Protein AF-A0A7W9LD61-F1 (afdb_monomer)

Structure (mmCIF, N/CA/C/O backbone):
data_AF-A0A7W9LD61-F1
#
_entry.id   AF-A0A7W9LD61-F1
#
loop_
_atom_site.group_PDB
_atom_site.id
_atom_site.type_symbol
_atom_site.label_atom_id
_atom_site.label_alt_id
_atom_site.label_comp_id
_atom_site.label_asym_id
_atom_site.label_entity_id
_atom_site.label_seq_id
_atom_site.pdbx_PDB_ins_code
_atom_site.Cartn_x
_atom_site.Cartn_y
_atom_site.Cartn_z
_atom_site.occupancy
_atom_site.B_iso_or_equiv
_atom_site.auth_seq_id
_atom_site.auth_comp_id
_atom_site.auth_asym_id
_atom_site.auth_atom_id
_atom_site.pdbx_PDB_model_num
ATOM 1 N N . MET A 1 1 ? 6.761 -13.303 -3.399 1.00 46.94 1 MET A N 1
ATOM 2 C CA . MET A 1 1 ? 6.129 -13.014 -2.086 1.00 46.94 1 MET A CA 1
ATOM 3 C C . MET A 1 1 ? 4.848 -12.169 -2.218 1.00 46.94 1 MET A C 1
ATOM 5 O O . MET A 1 1 ? 4.464 -11.476 -1.288 1.00 46.94 1 MET A O 1
ATOM 9 N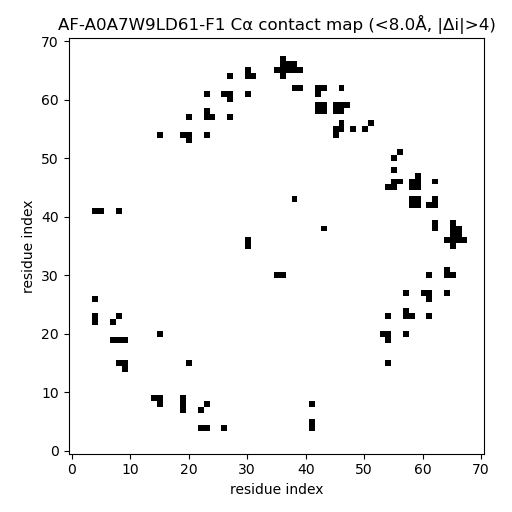 N . THR A 1 2 ? 4.122 -12.256 -3.336 1.00 51.06 2 THR A N 1
ATOM 10 C CA . THR A 1 2 ? 2.924 -11.445 -3.647 1.00 51.06 2 THR A CA 1
ATOM 11 C C . THR A 1 2 ? 1.662 -11.823 -2.853 1.00 51.06 2 THR A C 1
ATOM 13 O O . THR A 1 2 ? 0.662 -11.123 -2.936 1.00 51.06 2 THR A O 1
ATOM 16 N N . GLY A 1 3 ? 1.701 -12.900 -2.059 1.00 55.81 3 GLY A N 1
ATOM 17 C CA . GLY A 1 3 ? 0.534 -13.434 -1.343 1.00 55.81 3 GLY A CA 1
ATOM 18 C C . GLY A 1 3 ? 0.332 -12.947 0.097 1.00 55.81 3 GLY A C 1
ATOM 19 O O . GLY A 1 3 ? -0.715 -13.223 0.666 1.00 55.81 3 GLY A O 1
ATOM 20 N N . LEU A 1 4 ? 1.292 -12.238 0.705 1.00 61.34 4 LEU A N 1
ATOM 21 C CA . LEU A 1 4 ? 1.176 -11.824 2.116 1.00 61.34 4 LEU A CA 1
ATOM 22 C C . LEU A 1 4 ? 0.469 -10.478 2.302 1.00 61.34 4 LEU A C 1
ATOM 24 O O . LEU A 1 4 ? -0.217 -10.284 3.300 1.00 61.34 4 LEU A O 1
ATOM 28 N N . LEU A 1 5 ? 0.590 -9.563 1.339 1.00 60.94 5 LEU A N 1
ATOM 29 C CA . LEU A 1 5 ? -0.054 -8.249 1.412 1.00 60.94 5 LEU A CA 1
ATOM 30 C C . LEU A 1 5 ? -1.589 -8.316 1.459 1.00 60.94 5 LEU A C 1
ATOM 32 O O . LEU A 1 5 ? -2.155 -7.653 2.323 1.00 60.94 5 LEU A O 1
ATOM 36 N N . PRO A 1 6 ? -2.280 -9.120 0.624 1.00 63.72 6 PRO A N 1
ATOM 37 C CA . PRO A 1 6 ? -3.740 -9.222 0.689 1.00 63.72 6 PRO A CA 1
ATOM 38 C C . PRO A 1 6 ? -4.252 -9.789 2.021 1.00 63.72 6 PRO A C 1
ATOM 40 O O . PRO A 1 6 ? -5.377 -9.504 2.406 1.00 63.72 6 PRO A O 1
ATOM 43 N N . VAL A 1 7 ? -3.432 -10.586 2.716 1.00 65.62 7 VAL A N 1
ATOM 44 C CA . VAL A 1 7 ? -3.773 -11.227 3.999 1.00 65.62 7 VAL A CA 1
ATOM 45 C C . VAL A 1 7 ? -3.548 -10.285 5.185 1.00 65.62 7 VAL A C 1
ATOM 47 O O . VAL A 1 7 ? -4.235 -10.390 6.195 1.00 65.62 7 VAL A O 1
ATOM 50 N N . TYR A 1 8 ? -2.590 -9.363 5.067 1.00 64.75 8 TYR A N 1
ATOM 51 C CA . TYR A 1 8 ? -2.197 -8.427 6.126 1.00 64.75 8 TYR A CA 1
ATOM 52 C C . TYR A 1 8 ? -2.736 -7.012 5.941 1.00 64.75 8 TYR A C 1
ATOM 54 O O . TYR A 1 8 ? -2.346 -6.115 6.689 1.00 64.75 8 TYR A O 1
ATOM 62 N N . LEU A 1 9 ? -3.584 -6.783 4.942 1.00 64.38 9 LEU A N 1
ATOM 63 C CA . LEU A 1 9 ? -4.274 -5.515 4.765 1.00 64.38 9 LEU A CA 1
ATOM 64 C C . LEU A 1 9 ? -5.611 -5.546 5.506 1.00 64.38 9 LEU A C 1
ATOM 66 O O . LEU A 1 9 ? -6.287 -6.574 5.496 1.00 64.38 9 LEU A O 1
ATOM 70 N N . PRO A 1 10 ? -5.998 -4.429 6.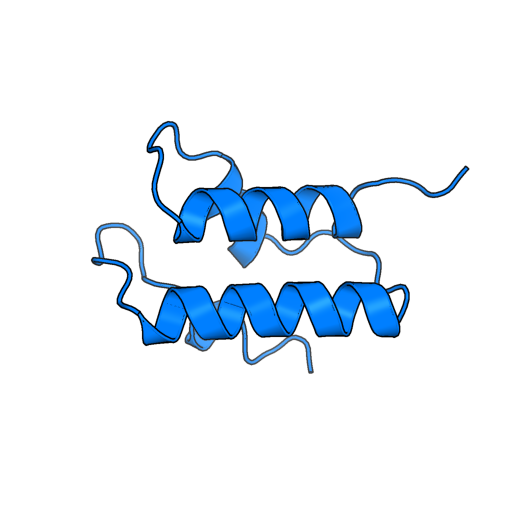149 1.00 64.44 10 PRO A N 1
ATOM 71 C CA . PRO A 1 10 ? -7.257 -4.384 6.869 1.00 64.44 10 PRO A CA 1
ATOM 72 C C . PRO A 1 10 ? -8.402 -4.516 5.865 1.00 64.44 10 PRO A C 1
ATOM 74 O O . PRO A 1 10 ? -8.393 -3.851 4.821 1.00 64.44 10 PRO A O 1
ATOM 77 N N . GLY A 1 11 ? -9.388 -5.353 6.185 1.00 66.62 11 GLY A N 1
ATOM 78 C CA . GLY A 1 11 ? -10.563 -5.533 5.343 1.00 66.62 11 GLY A CA 1
ATOM 79 C C . GLY A 1 11 ? -11.367 -4.234 5.164 1.00 66.62 11 GLY A C 1
ATOM 80 O O . GLY A 1 11 ? -11.176 -3.248 5.892 1.00 66.62 11 GLY A O 1
ATOM 81 N N . PRO A 1 12 ? -12.296 -4.185 4.195 1.00 57.72 12 PRO A N 1
ATOM 82 C CA . PRO A 1 12 ? -13.177 -3.034 4.015 1.00 57.72 12 PRO A CA 1
ATOM 83 C C . PRO A 1 12 ? -13.985 -2.765 5.297 1.00 57.72 12 PRO A C 1
ATOM 85 O O . PRO A 1 12 ? -14.768 -3.598 5.741 1.00 57.72 12 PRO A O 1
ATOM 88 N N . GLY A 1 13 ? -13.777 -1.590 5.904 1.00 61.88 13 GLY A N 1
ATOM 89 C CA . GLY A 1 13 ? -14.406 -1.185 7.1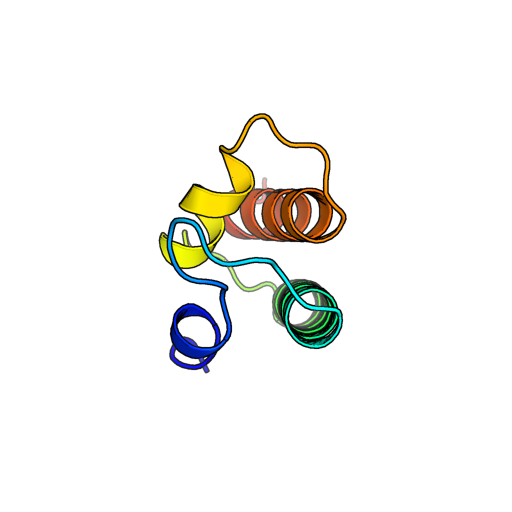72 1.00 61.88 13 GLY A CA 1
ATOM 90 C C . GLY A 1 13 ? -13.614 -1.531 8.440 1.00 61.88 13 GLY A C 1
ATOM 91 O O . GLY A 1 13 ? -13.980 -1.082 9.527 1.00 61.88 13 GLY A O 1
ATOM 92 N N . GLU A 1 14 ? -12.506 -2.259 8.318 1.00 61.72 14 GLU A N 1
ATOM 93 C CA . GLU A 1 14 ? -11.682 -2.668 9.451 1.00 61.72 14 GLU A CA 1
ATOM 94 C C . GLU A 1 14 ? -10.673 -1.576 9.842 1.00 61.72 14 GLU A C 1
ATOM 96 O O . GLU A 1 14 ? -10.135 -0.841 9.003 1.00 61.72 14 GLU A O 1
ATOM 101 N N . ARG A 1 15 ? -10.426 -1.419 11.148 1.00 63.91 15 ARG A N 1
ATOM 102 C CA . ARG A 1 15 ? -9.470 -0.421 11.643 1.00 63.91 15 ARG A CA 1
ATOM 103 C C . ARG A 1 15 ? -8.046 -0.917 11.420 1.00 63.91 15 ARG A C 1
ATOM 105 O O . ARG A 1 15 ? -7.633 -1.918 11.991 1.00 63.91 15 ARG A O 1
ATOM 112 N N . ALA A 1 16 ? -7.279 -0.146 10.656 1.00 66.50 16 ALA A N 1
ATOM 113 C CA . ALA A 1 16 ? -5.846 -0.348 10.511 1.00 66.50 16 ALA A CA 1
ATOM 114 C C . ALA A 1 16 ? -5.159 -0.302 11.883 1.00 66.50 16 ALA A C 1
ATOM 116 O O . ALA A 1 16 ? -5.233 0.705 12.590 1.00 66.50 16 ALA A O 1
ATOM 117 N N . THR A 1 17 ? -4.492 -1.390 12.260 1.00 73.81 17 THR A N 1
ATOM 1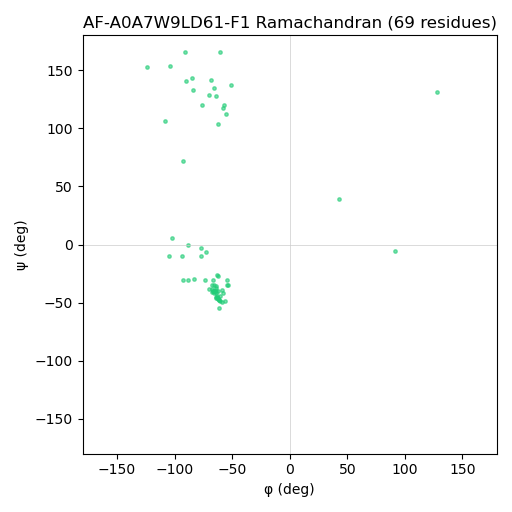18 C CA . THR A 1 17 ? -3.649 -1.424 13.463 1.00 73.81 17 THR A CA 1
ATOM 119 C C . THR A 1 17 ? -2.211 -1.049 13.117 1.00 73.81 17 THR A C 1
ATOM 121 O O . THR A 1 17 ? -1.801 -1.079 11.956 1.00 73.81 17 THR A O 1
ATOM 124 N N . THR A 1 18 ? -1.400 -0.748 14.129 1.00 74.56 18 THR A N 1
ATOM 125 C CA . THR A 1 18 ? 0.024 -0.414 13.969 1.00 74.56 18 THR A CA 1
ATOM 126 C C . THR A 1 18 ? 0.807 -1.492 13.208 1.00 74.56 18 THR A C 1
ATOM 128 O O . THR A 1 18 ? 1.753 -1.176 12.487 1.00 74.56 18 THR A O 1
ATOM 131 N N . ALA A 1 19 ? 0.400 -2.761 13.328 1.00 75.25 19 ALA A N 1
ATOM 132 C CA . ALA A 1 19 ? 0.989 -3.877 12.591 1.00 75.25 19 ALA A CA 1
ATOM 133 C C . ALA A 1 19 ? 0.715 -3.790 11.078 1.00 75.25 19 ALA A C 1
ATOM 135 O O . ALA A 1 19 ? 1.628 -4.020 10.288 1.00 75.25 19 ALA A O 1
ATOM 136 N N . HIS A 1 20 ? -0.494 -3.377 10.680 1.00 73.31 20 HIS A N 1
ATOM 137 C CA . HIS A 1 20 ? -0.854 -3.169 9.274 1.00 73.31 20 HIS A CA 1
ATOM 138 C C . HIS A 1 20 ? 0.010 -2.065 8.653 1.00 73.31 20 HIS A C 1
ATOM 140 O O . HIS A 1 20 ? 0.604 -2.258 7.597 1.00 73.31 20 HIS A O 1
ATOM 146 N N . THR A 1 21 ? 0.165 -0.930 9.344 1.00 72.44 21 THR A N 1
ATOM 147 C CA . THR A 1 21 ? 1.003 0.182 8.866 1.00 72.44 21 THR A CA 1
ATOM 148 C C . THR A 1 21 ? 2.465 -0.232 8.695 1.00 72.44 21 THR A C 1
ATOM 150 O O . THR A 1 21 ? 3.072 0.081 7.673 1.00 72.44 21 THR A O 1
ATOM 153 N N . ARG A 1 22 ? 3.032 -0.971 9.660 1.00 77.62 22 ARG A N 1
ATOM 154 C CA . ARG A 1 22 ? 4.419 -1.461 9.570 1.00 77.62 22 ARG A CA 1
ATOM 155 C C . ARG A 1 22 ? 4.615 -2.453 8.425 1.00 77.62 22 ARG A C 1
ATOM 157 O O . ARG A 1 22 ? 5.628 -2.370 7.743 1.00 77.62 22 ARG A O 1
ATOM 164 N N . MET A 1 23 ? 3.657 -3.350 8.194 1.00 77.81 23 MET A N 1
ATOM 165 C CA . MET A 1 23 ? 3.715 -4.305 7.082 1.00 77.81 23 MET A CA 1
ATOM 166 C C . MET A 1 23 ? 3.642 -3.616 5.717 1.00 77.81 23 MET A C 1
ATOM 168 O O . MET A 1 23 ? 4.404 -3.971 4.821 1.00 77.81 23 MET A O 1
ATOM 172 N N . VAL A 1 24 ? 2.778 -2.608 5.555 1.00 73.62 24 VAL A N 1
ATOM 173 C CA . VAL A 1 24 ? 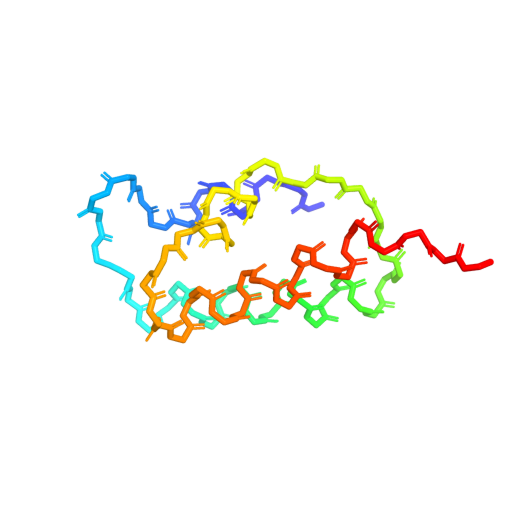2.707 -1.827 4.307 1.00 73.62 24 VAL A CA 1
ATOM 174 C C . VAL A 1 24 ? 3.992 -1.023 4.087 1.00 73.62 24 VAL A C 1
ATOM 176 O O . VAL A 1 24 ? 4.488 -0.987 2.964 1.00 73.62 24 VAL A O 1
ATOM 179 N N . GLY A 1 25 ? 4.570 -0.442 5.145 1.00 76.62 25 GLY A N 1
ATOM 180 C CA . GLY A 1 25 ? 5.876 0.223 5.075 1.00 76.62 25 GLY A CA 1
ATOM 181 C C . GLY A 1 25 ? 6.996 -0.732 4.650 1.00 76.62 25 GLY A C 1
ATOM 182 O O . GLY A 1 25 ? 7.699 -0.458 3.684 1.00 76.62 25 GLY A O 1
ATOM 183 N N . LEU A 1 26 ? 7.088 -1.907 5.284 1.00 77.75 26 LEU A N 1
ATOM 184 C CA . LEU A 1 26 ? 8.058 -2.943 4.914 1.00 77.75 26 LEU A CA 1
ATOM 185 C C . LEU A 1 26 ? 7.892 -3.381 3.453 1.00 77.75 26 LEU A C 1
ATOM 187 O O . LEU A 1 26 ? 8.874 -3.556 2.740 1.00 77.75 26 LEU A O 1
ATOM 191 N N . ALA A 1 27 ? 6.654 -3.545 2.990 1.00 74.88 27 ALA A N 1
ATOM 192 C CA . ALA A 1 27 ? 6.392 -3.893 1.603 1.00 74.88 27 ALA A CA 1
ATOM 193 C C . ALA A 1 27 ? 6.802 -2.785 0.623 1.00 74.88 27 ALA A C 1
ATOM 195 O O . ALA A 1 27 ? 7.281 -3.101 -0.464 1.00 74.88 27 ALA A O 1
ATOM 196 N N . ALA A 1 28 ? 6.649 -1.511 1.000 1.00 73.62 28 ALA A N 1
ATOM 197 C CA . ALA A 1 28 ? 7.155 -0.381 0.222 1.00 73.62 28 ALA A CA 1
ATOM 198 C C . ALA A 1 28 ? 8.681 -0.404 0.117 1.00 73.62 28 ALA A C 1
ATOM 200 O O . A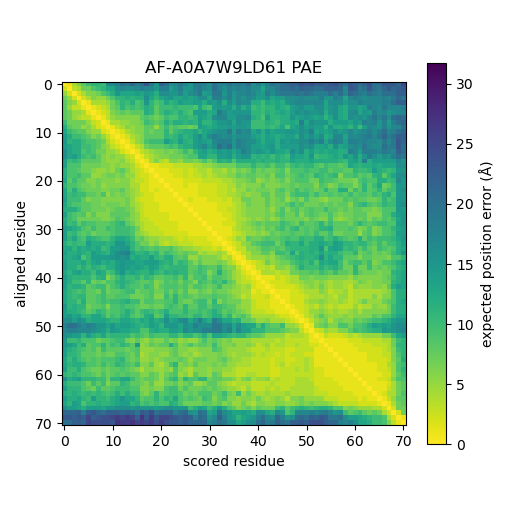LA A 1 28 ? 9.208 -0.247 -0.982 1.00 73.62 28 ALA A O 1
ATOM 201 N N . ASP A 1 29 ? 9.376 -0.673 1.219 1.00 78.31 29 ASP A N 1
ATOM 202 C CA . ASP A 1 29 ? 10.840 -0.712 1.239 1.00 78.31 29 ASP A CA 1
ATOM 203 C C . ASP A 1 29 ? 11.387 -1.924 0.464 1.00 78.31 29 ASP A C 1
ATOM 205 O O . ASP A 1 29 ? 12.362 -1.804 -0.275 1.00 78.31 29 ASP A O 1
ATOM 209 N N . VAL A 1 30 ? 10.727 -3.086 0.549 1.00 77.25 30 VAL A N 1
ATOM 210 C CA . VAL A 1 30 ? 11.078 -4.273 -0.253 1.00 77.25 30 VAL A CA 1
ATOM 211 C C . VAL A 1 30 ? 10.800 -4.045 -1.739 1.00 77.25 30 VAL A C 1
ATOM 213 O O . VAL A 1 30 ? 11.611 -4.449 -2.569 1.00 77.25 30 VAL A O 1
ATOM 216 N N . ALA A 1 31 ? 9.682 -3.406 -2.093 1.00 72.81 31 ALA A N 1
ATOM 217 C CA . ALA A 1 31 ? 9.378 -3.074 -3.484 1.00 72.81 31 ALA A CA 1
ATOM 218 C C . ALA A 1 31 ? 10.400 -2.087 -4.064 1.00 72.81 31 ALA A C 1
ATOM 220 O O . ALA A 1 31 ? 10.828 -2.261 -5.201 1.00 72.81 31 ALA A O 1
ATOM 221 N N . GLU A 1 32 ? 10.830 -1.102 -3.271 1.00 73.25 32 GLU A N 1
ATOM 222 C CA . GLU A 1 32 ? 11.895 -0.164 -3.635 1.00 73.25 32 GLU A CA 1
ATOM 223 C C . GLU A 1 32 ? 13.239 -0.875 -3.821 1.00 73.25 32 GLU A C 1
ATOM 225 O O . GLU A 1 32 ? 13.915 -0.652 -4.822 1.00 73.25 32 GLU A O 1
ATOM 230 N N . TRP A 1 33 ? 13.607 -1.776 -2.909 1.00 74.44 33 TRP A N 1
ATOM 231 C CA . TRP A 1 33 ? 14.862 -2.522 -3.008 1.00 74.44 33 TRP A CA 1
ATOM 232 C C . TRP A 1 33 ? 14.887 -3.503 -4.188 1.00 74.44 33 TRP A C 1
ATOM 234 O O . TRP A 1 33 ? 15.929 -3.712 -4.802 1.00 74.44 33 TRP A O 1
ATOM 244 N N . ALA A 1 34 ? 13.741 -4.101 -4.515 1.00 73.12 34 ALA A N 1
ATOM 245 C CA . ALA A 1 34 ? 13.612 -5.080 -5.590 1.00 73.12 34 ALA A CA 1
ATOM 246 C C . ALA A 1 34 ? 13.318 -4.465 -6.974 1.00 73.12 34 ALA A C 1
ATOM 248 O O . ALA A 1 34 ? 13.134 -5.227 -7.921 1.00 73.12 34 ALA A O 1
ATOM 249 N N . ASP A 1 35 ? 13.208 -3.131 -7.080 1.00 71.31 35 ASP A N 1
ATOM 250 C CA . ASP A 1 35 ? 12.629 -2.414 -8.235 1.00 71.31 35 ASP A CA 1
ATOM 251 C C . ASP A 1 35 ? 11.342 -3.092 -8.746 1.00 71.31 35 ASP A C 1
ATOM 253 O O . ASP A 1 35 ? 11.103 -3.258 -9.944 1.00 71.31 35 ASP A O 1
ATOM 257 N N . ALA A 1 36 ? 10.524 -3.575 -7.807 1.00 70.75 36 ALA A N 1
ATOM 258 C CA . ALA A 1 36 ? 9.333 -4.336 -8.132 1.00 70.75 36 ALA A CA 1
ATOM 259 C C . ALA A 1 36 ? 8.297 -3.402 -8.761 1.00 70.75 36 ALA A C 1
ATOM 261 O O . ALA A 1 36 ? 7.952 -2.364 -8.198 1.00 70.75 36 ALA A O 1
ATOM 262 N N . ARG A 1 37 ? 7.767 -3.804 -9.917 1.00 67.88 37 ARG A N 1
ATOM 263 C CA . ARG A 1 37 ? 6.724 -3.079 -10.651 1.00 67.88 37 ARG A CA 1
ATOM 264 C C . ARG A 1 37 ? 5.529 -3.986 -10.883 1.00 67.88 37 ARG A C 1
ATOM 266 O O . ARG A 1 37 ? 5.676 -5.206 -10.976 1.00 67.88 37 ARG A O 1
ATOM 273 N N . GLY A 1 38 ? 4.355 -3.382 -11.002 1.00 67.00 38 GLY A N 1
ATOM 274 C CA . GLY A 1 38 ? 3.109 -4.101 -11.241 1.00 67.00 38 GLY A CA 1
ATOM 275 C C . GLY A 1 38 ? 2.036 -3.716 -10.237 1.00 67.00 38 GLY A C 1
ATOM 276 O O . GLY A 1 38 ? 2.261 -3.687 -9.027 1.00 67.00 38 GLY A O 1
ATOM 277 N N . GLU A 1 39 ? 0.855 -3.410 -10.760 1.00 65.25 39 GLU A N 1
ATOM 278 C CA . GLU A 1 39 ? -0.271 -2.964 -9.958 1.00 65.25 39 GLU A CA 1
ATOM 279 C C . GLU A 1 39 ? -0.731 -4.062 -8.987 1.00 65.25 39 GLU A C 1
ATOM 281 O O . GLU A 1 39 ? -1.006 -5.199 -9.372 1.00 65.25 39 GLU A O 1
ATOM 286 N N . LEU A 1 40 ? -0.839 -3.708 -7.705 1.00 70.56 40 LEU A N 1
ATOM 287 C CA . LEU A 1 40 ? -1.432 -4.559 -6.680 1.00 70.56 40 LEU A CA 1
ATOM 288 C C . LEU A 1 40 ? -2.788 -3.977 -6.281 1.00 70.56 40 LEU A C 1
ATOM 290 O O . LEU A 1 40 ? -2.850 -2.989 -5.549 1.00 70.56 40 LEU A O 1
ATOM 294 N N . ALA A 1 41 ? -3.874 -4.624 -6.715 1.00 68.19 41 ALA A N 1
ATOM 295 C CA . ALA A 1 41 ? -5.249 -4.197 -6.426 1.00 68.19 41 ALA A CA 1
ATOM 296 C C . ALA A 1 41 ? -5.523 -4.032 -4.917 1.00 68.19 41 ALA A C 1
ATOM 298 O O . ALA A 1 41 ? -6.213 -3.103 -4.503 1.00 68.19 41 ALA A O 1
ATOM 299 N N . ALA A 1 42 ? -4.903 -4.878 -4.085 1.00 69.50 42 ALA A N 1
ATOM 300 C CA . ALA A 1 42 ? -4.990 -4.787 -2.627 1.00 69.50 42 ALA A CA 1
ATOM 301 C C . ALA A 1 42 ? -4.419 -3.465 -2.070 1.00 69.50 42 ALA A C 1
ATOM 303 O O . ALA A 1 42 ? -4.855 -2.997 -1.027 1.00 69.50 42 ALA A O 1
ATOM 304 N N . VAL A 1 43 ? -3.471 -2.837 -2.771 1.00 68.62 43 VAL A N 1
ATOM 305 C CA . VAL A 1 43 ? -2.866 -1.548 -2.393 1.00 68.62 43 VAL A CA 1
ATOM 306 C C . VAL A 1 43 ? -3.601 -0.371 -3.049 1.00 68.62 43 VAL A C 1
ATOM 308 O O . VAL A 1 43 ? -3.681 0.706 -2.457 1.00 68.62 43 VAL A O 1
ATOM 311 N N . ALA A 1 44 ? -4.180 -0.569 -4.237 1.00 72.69 44 ALA A N 1
ATOM 312 C CA . ALA A 1 44 ? -4.940 0.458 -4.952 1.00 72.69 44 ALA A CA 1
ATOM 313 C C . ALA A 1 44 ? -6.191 0.918 -4.175 1.00 72.69 44 ALA A C 1
ATOM 315 O O . ALA A 1 44 ? -6.467 2.116 -4.100 1.00 72.69 44 ALA A O 1
ATOM 316 N N . GLU A 1 45 ? -6.909 -0.009 -3.531 1.00 75.19 45 GLU A N 1
ATOM 317 C CA . GLU 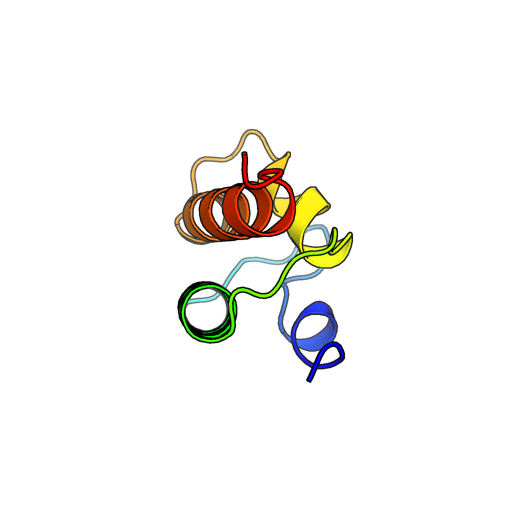A 1 45 ? -8.113 0.302 -2.742 1.00 75.19 45 GLU A CA 1
ATOM 318 C C . GLU A 1 45 ? -7.831 1.247 -1.554 1.00 75.19 45 GLU A C 1
ATOM 320 O O . GLU A 1 45 ? -8.435 2.323 -1.501 1.00 75.19 45 GLU A O 1
ATOM 325 N N . PRO A 1 46 ? -6.883 0.957 -0.638 1.00 69.00 46 PRO A N 1
ATOM 326 C CA . PRO A 1 46 ? -6.541 1.887 0.433 1.00 69.00 46 PRO A CA 1
ATOM 327 C C . PRO A 1 46 ? -5.880 3.171 -0.085 1.00 69.00 46 PRO A C 1
ATOM 329 O O . PRO A 1 46 ? -6.089 4.224 0.518 1.00 69.00 46 PRO A O 1
ATOM 332 N N . ALA A 1 47 ? -5.136 3.132 -1.197 1.00 72.88 47 ALA A N 1
ATOM 333 C CA . ALA A 1 47 ? -4.539 4.332 -1.788 1.00 72.88 47 ALA A CA 1
ATOM 334 C C . ALA A 1 47 ? -5.596 5.338 -2.291 1.00 72.88 47 ALA A C 1
ATOM 336 O O . ALA A 1 47 ? -5.409 6.551 -2.141 1.00 72.88 47 ALA A O 1
ATOM 337 N N . GLY A 1 48 ? -6.719 4.842 -2.824 1.00 72.25 48 GLY A N 1
ATOM 338 C CA . GLY A 1 48 ? -7.836 5.650 -3.325 1.00 72.25 48 GLY A CA 1
ATOM 339 C C . GLY A 1 48 ? -8.749 6.237 -2.244 1.00 72.25 48 GLY A C 1
ATOM 340 O O . GLY A 1 48 ? -9.586 7.091 -2.542 1.00 72.25 48 GLY A O 1
ATOM 341 N N . ARG A 1 49 ? -8.609 5.828 -0.975 1.00 75.94 49 ARG A N 1
ATOM 342 C CA . ARG A 1 49 ? -9.462 6.350 0.103 1.00 75.94 49 ARG A CA 1
ATOM 343 C C . ARG A 1 49 ? -9.163 7.836 0.379 1.00 75.94 49 ARG A C 1
ATOM 345 O O . ARG A 1 49 ? -7.998 8.238 0.416 1.00 75.94 49 ARG A O 1
ATOM 352 N N . PRO A 1 50 ? -10.191 8.660 0.669 1.00 68.56 50 PRO A N 1
ATOM 353 C CA . PRO A 1 50 ? -10.027 10.082 0.998 1.00 68.56 50 PRO A CA 1
ATOM 354 C C . PRO A 1 50 ? -9.520 10.332 2.431 1.00 68.56 50 PRO A C 1
ATOM 356 O O . PRO A 1 50 ? -9.323 11.475 2.829 1.00 68.56 50 PRO A O 1
ATOM 359 N N . ARG A 1 51 ? -9.343 9.276 3.235 1.00 71.44 51 ARG A N 1
ATOM 360 C CA . ARG A 1 51 ? -8.998 9.364 4.660 1.00 71.44 51 ARG A CA 1
ATOM 361 C C . ARG A 1 51 ? -7.485 9.520 4.841 1.00 71.44 51 ARG A C 1
ATOM 363 O O . ARG A 1 51 ? -6.730 8.744 4.270 1.00 71.44 51 ARG A O 1
ATOM 370 N N . ASP A 1 52 ? -7.050 10.460 5.677 1.00 69.62 52 ASP A N 1
ATOM 371 C CA . ASP A 1 52 ? -5.624 10.736 5.910 1.00 69.62 52 ASP A CA 1
ATOM 372 C C . ASP A 1 52 ? -5.078 9.933 7.105 1.00 69.62 52 ASP A C 1
ATOM 374 O O . ASP A 1 52 ? -4.882 10.451 8.202 1.00 69.62 52 ASP A O 1
ATOM 378 N N . SER A 1 53 ? -4.927 8.618 6.925 1.00 77.69 53 SER A N 1
ATOM 379 C CA . SER A 1 53 ? -4.261 7.755 7.907 1.00 77.69 53 SER A CA 1
ATOM 380 C C . SER A 1 53 ? -2.859 7.377 7.438 1.00 77.69 53 SER A C 1
ATOM 382 O O . SER A 1 53 ? -2.602 7.286 6.238 1.00 77.69 53 SER A O 1
ATOM 384 N N . GLU A 1 54 ? -1.961 7.079 8.380 1.00 75.94 54 GLU A N 1
ATOM 385 C CA . GLU A 1 54 ? -0.605 6.602 8.063 1.00 75.94 54 GLU A CA 1
ATOM 386 C C . GLU A 1 54 ? -0.616 5.374 7.139 1.00 75.94 54 GLU A C 1
ATOM 388 O O . GLU A 1 54 ? 0.211 5.266 6.240 1.00 75.94 54 GLU A O 1
ATOM 393 N N . LEU A 1 55 ? -1.609 4.488 7.279 1.00 73.44 55 LEU A N 1
ATOM 394 C CA . LEU A 1 55 ? -1.807 3.377 6.347 1.00 73.44 55 LEU A CA 1
ATOM 395 C C . LEU A 1 55 ? -2.080 3.875 4.919 1.00 73.44 55 LEU A C 1
ATOM 397 O O . LEU A 1 55 ? -1.462 3.385 3.981 1.00 73.44 55 LEU A O 1
ATOM 401 N N . VAL A 1 56 ? -2.985 4.844 4.742 1.00 79.56 56 VAL A N 1
ATOM 402 C CA . VAL A 1 56 ? -3.303 5.410 3.419 1.00 79.56 56 VAL A CA 1
ATOM 403 C C . VAL A 1 56 ? -2.085 6.126 2.832 1.00 79.56 56 VAL A C 1
ATOM 405 O O . VAL A 1 56 ? -1.820 5.986 1.640 1.00 79.56 56 VAL A O 1
ATOM 408 N N . ARG A 1 57 ? -1.286 6.820 3.653 1.00 81.00 57 ARG A N 1
ATOM 409 C CA . ARG A 1 57 ? -0.023 7.441 3.215 1.00 81.00 57 ARG A CA 1
ATOM 410 C C . ARG A 1 57 ? 0.977 6.407 2.697 1.00 81.00 57 ARG A C 1
ATOM 412 O O . ARG A 1 57 ? 1.503 6.575 1.596 1.00 81.00 57 ARG A O 1
ATOM 419 N N . GLN A 1 58 ? 1.193 5.321 3.439 1.00 79.44 5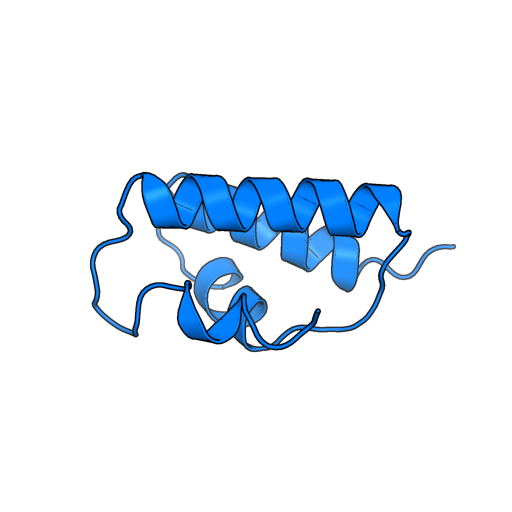8 GLN A N 1
ATOM 420 C CA . GLN A 1 58 ? 2.092 4.240 3.019 1.00 79.44 58 GLN A CA 1
ATOM 421 C C . GLN A 1 58 ? 1.549 3.473 1.803 1.00 79.44 58 GLN A C 1
ATOM 423 O O . GLN A 1 58 ? 2.307 3.167 0.885 1.00 79.44 58 GLN A O 1
ATOM 428 N N . ALA A 1 59 ? 0.235 3.235 1.734 1.00 78.88 59 ALA A N 1
ATOM 429 C CA . ALA A 1 59 ? -0.406 2.599 0.585 1.00 78.88 59 ALA A CA 1
ATOM 430 C C . ALA A 1 59 ? -0.279 3.448 -0.687 1.00 78.88 59 ALA A C 1
ATOM 432 O O . ALA A 1 59 ? 0.041 2.912 -1.742 1.00 78.88 59 ALA A O 1
ATOM 433 N N . ARG A 1 60 ? -0.452 4.774 -0.595 1.00 81.31 60 ARG A N 1
ATOM 434 C CA . ARG A 1 60 ? -0.218 5.692 -1.722 1.00 81.31 60 ARG A CA 1
ATOM 435 C C . ARG A 1 60 ? 1.239 5.677 -2.171 1.00 81.31 60 ARG A C 1
ATOM 437 O O . ARG A 1 60 ? 1.485 5.556 -3.364 1.00 81.31 60 ARG A O 1
ATOM 444 N N . AR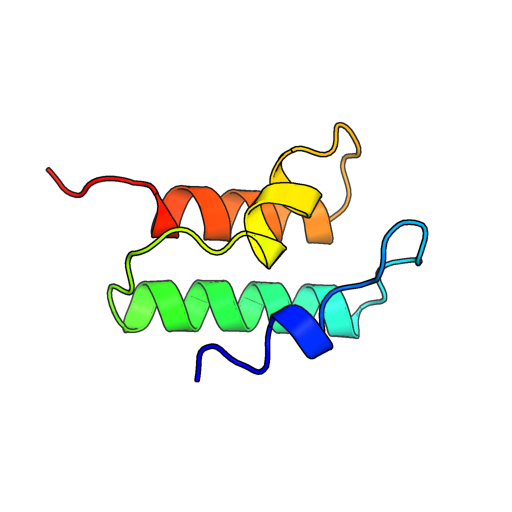G A 1 61 ? 2.198 5.738 -1.236 1.00 80.25 61 ARG A N 1
ATOM 445 C CA . ARG A 1 61 ? 3.637 5.642 -1.548 1.00 80.25 61 ARG A CA 1
ATOM 446 C C . ARG A 1 61 ? 3.953 4.349 -2.307 1.00 80.25 61 ARG A C 1
ATOM 448 O O . ARG A 1 61 ? 4.607 4.403 -3.344 1.00 80.25 61 ARG A O 1
ATOM 455 N N . LEU A 1 62 ? 3.460 3.213 -1.812 1.00 78.62 62 LEU A N 1
ATOM 456 C CA . LEU A 1 62 ? 3.644 1.908 -2.447 1.00 78.62 62 LEU A CA 1
ATOM 457 C C . LEU A 1 62 ? 2.962 1.847 -3.822 1.00 78.62 62 LEU A C 1
ATOM 459 O O . LEU A 1 62 ? 3.594 1.430 -4.785 1.00 78.62 62 LEU A O 1
ATOM 463 N N . HIS A 1 63 ? 1.712 2.306 -3.940 1.00 78.44 63 HIS A N 1
ATOM 464 C CA . HIS A 1 63 ? 0.986 2.325 -5.211 1.00 78.44 63 HIS A CA 1
ATOM 465 C C . HIS A 1 63 ? 1.727 3.154 -6.262 1.00 78.44 63 HIS A C 1
ATOM 467 O O . HIS A 1 63 ? 2.006 2.634 -7.334 1.00 78.44 63 HIS A O 1
ATOM 473 N N . THR A 1 64 ? 2.141 4.383 -5.932 1.00 80.56 64 THR A N 1
ATOM 474 C CA . THR A 1 64 ? 2.927 5.230 -6.837 1.00 80.56 64 THR A CA 1
ATOM 475 C C . THR A 1 64 ? 4.234 4.565 -7.252 1.00 80.56 64 THR A C 1
ATOM 477 O O . THR A 1 64 ? 4.614 4.682 -8.406 1.00 80.56 64 THR A O 1
ATOM 480 N N . ARG A 1 65 ? 4.937 3.853 -6.363 1.00 75.81 65 ARG A N 1
ATOM 481 C CA . ARG A 1 65 ? 6.169 3.135 -6.738 1.00 75.81 65 ARG A CA 1
ATOM 482 C C . ARG A 1 65 ? 5.899 1.975 -7.698 1.00 75.81 65 ARG A C 1
ATOM 484 O O . ARG A 1 65 ? 6.655 1.791 -8.641 1.00 75.81 65 ARG A O 1
ATOM 491 N N . LEU A 1 66 ? 4.818 1.232 -7.476 1.00 73.81 66 LEU A N 1
ATOM 492 C CA . LEU A 1 66 ? 4.440 0.079 -8.296 1.00 73.81 66 LEU A CA 1
ATOM 493 C C . LEU A 1 66 ? 3.879 0.464 -9.673 1.00 73.81 66 LEU A C 1
ATOM 495 O O . LEU A 1 66 ? 4.015 -0.319 -10.616 1.00 73.81 66 LEU A O 1
ATOM 499 N N . THR A 1 67 ? 3.227 1.628 -9.775 1.00 77.19 67 THR A N 1
ATOM 500 C CA . THR A 1 67 ? 2.587 2.132 -11.004 1.00 77.19 67 THR A CA 1
ATOM 501 C C . THR A 1 67 ? 3.362 3.248 -11.694 1.00 77.19 67 THR A C 1
ATOM 503 O O . THR A 1 67 ? 3.042 3.579 -12.836 1.00 77.19 67 THR A O 1
ATOM 506 N N . ALA A 1 68 ? 4.399 3.808 -11.061 1.00 69.94 68 ALA A N 1
ATOM 507 C CA . ALA A 1 68 ? 5.345 4.677 -11.741 1.00 69.94 68 ALA A CA 1
ATOM 508 C C . ALA A 1 68 ? 6.039 3.858 -12.827 1.00 69.94 68 ALA A C 1
ATOM 510 O O . ALA A 1 68 ? 6.925 3.043 -12.568 1.00 69.94 68 ALA A O 1
ATOM 511 N N . CYS A 1 69 ? 5.613 4.085 -14.066 1.00 49.59 69 CYS A N 1
ATOM 512 C CA . CYS A 1 69 ? 6.391 3.716 -15.226 1.00 49.59 69 CYS A CA 1
ATOM 513 C C . CYS A 1 69 ? 7.753 4.398 -15.062 1.00 49.59 69 CYS A C 1
ATOM 515 O O . CYS A 1 69 ? 7.832 5.627 -15.057 1.00 49.59 69 CYS A O 1
ATOM 517 N N . SER A 1 70 ? 8.809 3.612 -14.854 1.00 46.47 70 SER A N 1
ATOM 518 C CA . SER A 1 70 ? 10.167 4.124 -15.030 1.00 46.47 70 SER A CA 1
ATOM 519 C C . SER A 1 70 ? 10.251 4.785 -16.406 1.00 46.47 70 SER A C 1
ATOM 521 O O . SER A 1 70 ? 9.697 4.208 -17.351 1.00 46.47 70 SER A O 1
ATOM 523 N N . PRO A 1 71 ? 10.896 5.957 -16.530 1.00 49.06 71 PRO A N 1
ATOM 524 C CA . PRO A 1 71 ? 11.289 6.471 -17.836 1.00 49.06 71 PRO A CA 1
ATOM 525 C C . PRO A 1 71 ? 12.205 5.477 -18.561 1.00 49.06 71 PRO A C 1
ATOM 527 O O . PRO A 1 71 ? 12.840 4.638 -17.868 1.00 49.06 71 PRO A O 1
#

Radius of gyration: 11.34 Å; Cα contacts (8 Å, |Δi|>4): 69; chains: 1; bounding box: 29×24×32 Å

pLDDT: mean 70.16, std 8.29, range [46.47, 81.31]

Foldseek 3Di:
DLPVLLVLAAPVVGDDDPSSLVVLQVLLVVCVVVLAADADPSLVVLCPDPDDDSNVVSSVSSRCSRHPDDD

Solvent-accessible surface area (backbone atoms only — not comparable to full-atom values): 4188 Å² total; per-residue (Å²): 128,84,73,55,59,70,74,54,47,65,56,97,93,50,80,75,47,75,67,35,38,52,52,44,44,50,49,33,54,50,32,62,76,64,71,46,70,57,84,51,69,75,35,46,57,52,36,70,48,92,60,95,42,72,49,28,55,36,25,36,54,34,39,51,56,23,62,51,75,76,132

Sequence (71 aa):
MTGLLPVYLPGPGERATTAHTRMVGLAADVAEWADARGELAAVAEPAGRPRDSELVRQARRLHTRLTACSP

Organism: NCBI:txid882448

Mean predicted aligned error: 8.96 Å

Secondary structure (DSSP, 8-state):
-TTSHHHHSPPTTPPPPHHHHHHHHHHHHHHHHTT--S--HHHHHHHH-S---HHHHHHHHHHHHHH----